Protein AF-A0A433K514-F1 (afdb_monomer)

Radius of gyration: 24.79 Å; Cα contacts (8 Å, |Δi|>4): 107; chains: 1; bounding box: 53×47×79 Å

Foldseek 3Di:
DVVVVVVVVVVVVVVVVVVVVVVVVVPVCPPVVVVVVVVLVLVLVCCVLPVPVLVVVLVQCPDPVRVPAFKEFADDPPDDDPDPDDYHYDHHDPSVVVSVVSCVVVVQWDADPPDPGMIGGDPVNNVCSVVDDHPPPPPDDDD

Structure (mmCIF, N/CA/C/O backbone):
data_AF-A0A433K514-F1
#
_entry.id   AF-A0A433K514-F1
#
loop_
_atom_site.group_PDB
_atom_site.id
_atom_site.type_symbol
_atom_site.label_atom_id
_atom_site.label_alt_id
_atom_site.label_comp_id
_atom_site.label_asym_id
_atom_site.label_entity_id
_atom_site.label_seq_id
_atom_site.pdbx_PDB_ins_code
_atom_site.Cartn_x
_atom_site.Cartn_y
_atom_site.Cartn_z
_atom_site.occupancy
_atom_site.B_iso_or_equiv
_atom_site.auth_seq_id
_atom_site.auth_comp_id
_atom_site.auth_asym_id
_atom_site.auth_atom_id
_atom_site.pdbx_PDB_model_num
ATOM 1 N N . MET A 1 1 ? -33.157 -0.058 60.860 1.00 56.75 1 MET A N 1
ATOM 2 C CA . MET A 1 1 ? -32.498 -1.058 59.987 1.00 56.75 1 MET A CA 1
ATOM 3 C C . MET A 1 1 ? -33.062 -1.058 58.560 1.00 56.75 1 MET A C 1
ATOM 5 O O . MET A 1 1 ? -32.274 -1.131 57.631 1.00 56.75 1 MET A O 1
ATOM 9 N N . MET A 1 2 ? -34.375 -0.868 58.355 1.00 58.62 2 MET A N 1
ATOM 10 C CA . MET A 1 2 ? -34.987 -0.820 57.008 1.00 58.62 2 MET A CA 1
ATOM 11 C C . MET A 1 2 ? -34.584 0.388 56.136 1.00 58.62 2 MET A C 1
ATOM 13 O O . MET A 1 2 ? -34.535 0.268 54.917 1.00 58.62 2 MET A O 1
ATOM 17 N N . SER A 1 3 ? -34.241 1.537 56.725 1.00 62.62 3 SER A N 1
ATOM 18 C CA . SER A 1 3 ? -33.940 2.772 55.975 1.00 62.62 3 SER A CA 1
ATOM 19 C C . SER A 1 3 ? -32.643 2.708 55.154 1.00 62.62 3 SER A C 1
ATOM 21 O O . SER A 1 3 ? -32.522 3.384 54.138 1.00 62.62 3 SER A O 1
ATOM 23 N N . PHE A 1 4 ? -31.682 1.876 55.570 1.00 63.81 4 PHE A N 1
ATOM 24 C CA . PHE A 1 4 ? -30.391 1.730 54.887 1.00 63.81 4 PHE A CA 1
ATOM 25 C C . PHE A 1 4 ? -30.514 0.884 53.610 1.00 63.81 4 PHE A C 1
ATOM 27 O O . PHE A 1 4 ? -29.898 1.188 52.594 1.00 63.81 4 PHE A O 1
ATOM 34 N N . LEU A 1 5 ? -31.377 -0.138 53.645 1.00 62.59 5 LEU A N 1
ATOM 35 C CA . LEU A 1 5 ? -31.681 -0.990 52.494 1.00 62.59 5 LEU A CA 1
ATOM 36 C C . LEU A 1 5 ? -32.390 -0.197 51.391 1.00 62.59 5 LEU A C 1
ATOM 38 O O . LEU A 1 5 ? -31.994 -0.283 50.234 1.00 62.59 5 LEU A O 1
ATOM 42 N N . PHE A 1 6 ? -33.373 0.637 51.745 1.00 67.44 6 PHE A N 1
ATOM 43 C CA . PHE A 1 6 ? -34.064 1.484 50.766 1.00 67.44 6 PHE A CA 1
ATOM 44 C C . PHE A 1 6 ? -33.128 2.498 50.091 1.00 67.44 6 PHE A C 1
ATOM 46 O O . PHE A 1 6 ? -33.207 2.677 48.878 1.00 67.44 6 PHE A O 1
ATOM 53 N N . GLY A 1 7 ? -32.201 3.106 50.841 1.00 66.06 7 GLY A N 1
ATOM 54 C CA . GLY A 1 7 ? -31.181 3.990 50.267 1.00 66.06 7 GLY A CA 1
ATOM 55 C C . GLY A 1 7 ? -30.239 3.270 49.294 1.00 66.06 7 GLY A C 1
ATOM 56 O O . GLY A 1 7 ? -29.923 3.809 48.234 1.00 66.06 7 GLY A O 1
ATOM 57 N N . LEU A 1 8 ? -29.853 2.029 49.610 1.00 72.94 8 LEU A N 1
ATOM 58 C CA . LEU A 1 8 ? -29.005 1.201 48.749 1.00 72.94 8 LEU A CA 1
ATOM 59 C C . LEU A 1 8 ? -29.705 0.842 47.426 1.00 72.94 8 LEU A C 1
ATOM 61 O O . LEU A 1 8 ? -29.110 0.983 46.361 1.00 72.94 8 LEU A O 1
ATOM 65 N N . PHE A 1 9 ? -30.980 0.438 47.473 1.00 72.44 9 PHE A N 1
ATOM 66 C CA . PHE A 1 9 ? -31.739 0.085 46.266 1.00 72.44 9 PHE A CA 1
ATOM 67 C C . PHE A 1 9 ? -31.973 1.285 45.343 1.00 72.44 9 PHE A C 1
ATOM 69 O O . PHE A 1 9 ? -31.825 1.159 44.127 1.00 72.44 9 PHE A O 1
ATOM 76 N N . ILE A 1 10 ? -32.284 2.457 45.906 1.00 73.94 10 ILE A N 1
ATOM 77 C CA . ILE A 1 10 ? -32.485 3.685 45.125 1.00 73.94 10 ILE A CA 1
ATOM 78 C C . ILE A 1 10 ? -31.162 4.144 44.492 1.00 73.94 10 ILE A C 1
ATOM 80 O O . ILE A 1 10 ? -31.139 4.497 43.312 1.00 73.94 10 ILE A O 1
ATOM 84 N N . GLY A 1 11 ? -30.052 4.076 45.236 1.00 68.75 11 GLY A N 1
ATOM 85 C CA . GLY A 1 11 ? -28.719 4.406 44.725 1.00 68.75 11 GLY A CA 1
ATOM 86 C C . GLY A 1 11 ? -28.259 3.479 43.594 1.00 68.75 11 GLY A C 1
ATOM 87 O O . GLY A 1 11 ? -27.798 3.956 42.557 1.00 68.75 11 GLY A O 1
ATOM 88 N N . CYS A 1 12 ? -28.443 2.162 43.744 1.00 68.56 12 CYS A N 1
ATOM 89 C CA . CYS A 1 12 ? -28.119 1.190 42.695 1.00 68.56 12 CYS A CA 1
ATOM 90 C C . CYS A 1 12 ? -29.007 1.349 41.454 1.00 68.56 12 CYS A C 1
ATOM 92 O O . CYS A 1 12 ? -28.505 1.253 40.334 1.00 68.56 12 CYS A O 1
ATOM 94 N N . GLY A 1 13 ? -30.302 1.634 41.633 1.00 72.81 13 GLY A N 1
ATOM 95 C CA . GLY A 1 13 ? -31.223 1.883 40.522 1.00 72.81 13 GLY A CA 1
ATOM 96 C C . GLY A 1 13 ? -30.830 3.112 39.698 1.00 72.81 13 GLY A C 1
ATOM 97 O O . GLY A 1 13 ? -30.719 3.025 38.477 1.00 72.81 13 GLY A O 1
ATOM 98 N N . LEU A 1 14 ? -30.541 4.239 40.359 1.00 77.06 14 LEU A N 1
ATOM 99 C CA . LEU A 1 14 ? -30.087 5.469 39.696 1.00 77.06 14 LEU A CA 1
ATOM 100 C C . LEU A 1 14 ? -28.742 5.289 38.980 1.00 77.06 14 LEU A C 1
ATOM 102 O O . LEU A 1 14 ? -28.582 5.766 37.857 1.00 77.06 14 LEU A O 1
ATOM 106 N N . GLY A 1 15 ? -27.800 4.564 39.590 1.00 75.31 15 GLY A N 1
ATOM 107 C CA . GLY A 1 15 ? -26.514 4.246 38.968 1.00 75.31 15 GLY A CA 1
ATOM 108 C C . GLY A 1 15 ? -26.661 3.389 37.709 1.00 75.31 15 GLY A C 1
ATOM 109 O O . GLY A 1 15 ? -26.036 3.684 36.692 1.00 75.31 15 GLY A O 1
ATOM 110 N N . ALA A 1 16 ? -27.529 2.373 37.741 1.00 73.81 16 ALA A N 1
ATOM 111 C CA . ALA A 1 16 ? -27.776 1.502 36.594 1.00 73.81 16 ALA A CA 1
ATOM 112 C C . ALA A 1 16 ? -28.455 2.247 35.432 1.00 73.81 16 ALA A C 1
ATOM 114 O O . ALA A 1 16 ? -28.032 2.108 34.286 1.00 73.81 16 ALA A O 1
ATOM 115 N N . VAL A 1 17 ? -29.459 3.085 35.721 1.00 78.62 17 VAL A N 1
ATOM 116 C CA . VAL A 1 17 ? -30.144 3.897 34.699 1.00 78.62 17 VAL A CA 1
ATOM 117 C C . VAL A 1 17 ? -29.189 4.930 34.093 1.00 78.62 17 VAL A C 1
ATOM 119 O O . VAL A 1 17 ? -29.133 5.068 32.871 1.00 78.62 17 VAL A O 1
ATOM 122 N N . GLY A 1 18 ? -28.388 5.609 34.922 1.00 75.31 18 GLY A N 1
ATOM 123 C CA . GLY A 1 18 ? -27.385 6.569 34.458 1.00 75.31 18 GLY A CA 1
ATOM 124 C C . GLY A 1 18 ? -26.298 5.925 33.594 1.00 75.31 18 GLY A C 1
ATOM 125 O O . GLY A 1 18 ? -25.946 6.465 32.547 1.00 75.31 18 GLY A O 1
ATOM 126 N N . TYR A 1 19 ? -25.814 4.740 33.978 1.00 76.19 19 TYR A N 1
ATOM 127 C CA . TYR A 1 19 ? -24.833 3.981 33.198 1.00 76.19 19 TYR A CA 1
ATOM 128 C C . TYR A 1 19 ? -25.385 3.558 31.832 1.00 76.19 19 TYR A C 1
ATOM 130 O O . TYR A 1 19 ? -24.694 3.681 30.820 1.00 76.19 19 TYR A O 1
ATOM 138 N N . HIS A 1 20 ? -26.644 3.118 31.787 1.00 74.88 20 HIS A N 1
ATOM 139 C CA . HIS A 1 20 ? -27.290 2.683 30.551 1.00 74.88 20 HIS A CA 1
ATOM 140 C C . HIS A 1 20 ? -27.517 3.846 29.570 1.00 74.88 20 HIS A C 1
ATOM 142 O O . HIS A 1 20 ? -27.304 3.694 28.367 1.00 74.88 20 HIS A O 1
ATOM 148 N N . TYR A 1 21 ? -27.889 5.024 30.083 1.00 77.69 21 TYR A N 1
ATOM 149 C CA . TYR A 1 21 ? -28.000 6.247 29.280 1.00 77.69 21 TYR A CA 1
ATOM 150 C C . TYR A 1 21 ? -26.635 6.753 28.797 1.00 77.69 21 TYR A C 1
ATOM 152 O O . TYR A 1 21 ? -26.494 7.133 27.635 1.00 77.69 21 TYR A O 1
ATOM 160 N N . TYR A 1 22 ? -25.613 6.725 29.659 1.00 74.62 22 TYR A N 1
ATOM 161 C CA . TYR A 1 22 ? -24.256 7.137 29.294 1.00 74.62 22 TYR A CA 1
ATOM 162 C C . TYR A 1 22 ? -23.647 6.230 28.215 1.00 74.62 22 TYR A C 1
ATOM 164 O O . TYR A 1 22 ? -23.038 6.731 27.269 1.00 74.62 22 TYR A O 1
ATOM 172 N N . GLN A 1 23 ? -23.847 4.908 28.312 1.00 68.25 23 GLN A N 1
ATOM 173 C CA . GLN A 1 23 ? -23.427 3.981 27.261 1.00 68.25 23 GLN A CA 1
ATOM 174 C C . GLN A 1 23 ? -24.131 4.275 25.934 1.00 68.25 23 GLN A C 1
ATOM 176 O O . GLN A 1 23 ? -23.441 4.432 24.937 1.00 68.25 23 GLN A O 1
ATOM 181 N N . GLN A 1 24 ? -25.459 4.445 25.905 1.00 65.69 24 GLN A N 1
ATOM 182 C CA . GLN A 1 24 ? -26.165 4.768 24.654 1.00 65.69 24 GLN A CA 1
ATOM 183 C C . GLN A 1 24 ? -25.650 6.049 23.985 1.00 65.69 24 GLN A C 1
ATOM 185 O O . GLN A 1 24 ? -25.566 6.103 22.761 1.00 65.69 24 GLN A O 1
ATOM 190 N N . TYR A 1 25 ? -25.259 7.063 24.762 1.00 61.38 25 TYR A N 1
ATOM 191 C CA . TYR A 1 25 ? -24.724 8.304 24.202 1.00 61.38 25 TYR A CA 1
ATOM 192 C C . TYR A 1 25 ? -23.324 8.129 23.595 1.00 61.38 25 TYR A C 1
ATOM 194 O O . TYR A 1 25 ? -23.048 8.679 22.534 1.00 61.38 25 TYR A O 1
ATOM 202 N N . LYS A 1 26 ? -22.454 7.330 24.229 1.00 57.91 26 LYS A N 1
ATOM 203 C CA . LYS A 1 26 ? -21.125 6.989 23.689 1.00 57.91 26 LYS A CA 1
ATOM 204 C C . LYS A 1 26 ? -21.199 6.032 22.497 1.00 57.91 26 LYS A C 1
ATOM 206 O O . LYS A 1 26 ? -20.403 6.138 21.577 1.00 57.91 26 LYS A O 1
ATOM 211 N N . THR A 1 27 ? -22.150 5.104 22.504 1.00 54.66 27 THR A N 1
ATOM 212 C CA . THR A 1 27 ? -22.342 4.107 21.440 1.00 54.66 27 THR A CA 1
ATOM 213 C C . THR A 1 27 ? -23.087 4.673 20.223 1.00 54.66 27 THR A C 1
ATOM 215 O O . THR A 1 27 ? -23.065 4.063 19.159 1.00 54.66 27 THR A O 1
ATOM 218 N N . ASN A 1 28 ? -23.703 5.856 20.342 1.00 52.84 28 ASN A N 1
ATOM 219 C CA . ASN A 1 28 ? -24.278 6.590 19.209 1.00 52.84 28 ASN A CA 1
ATOM 220 C C . ASN A 1 28 ? -23.227 7.243 18.295 1.00 52.84 28 ASN A C 1
ATOM 222 O O . ASN A 1 28 ? -23.582 7.706 17.209 1.00 52.84 28 ASN A O 1
ATOM 226 N N . GLU A 1 29 ? -21.941 7.245 18.667 1.00 54.12 29 GLU A N 1
ATOM 227 C CA . GLU A 1 29 ? -20.885 7.340 17.660 1.00 54.12 29 GLU A CA 1
ATOM 228 C C . GLU A 1 29 ? -20.908 6.053 16.842 1.00 54.12 29 GLU A C 1
ATOM 230 O O . GLU A 1 29 ? -20.350 5.024 17.225 1.00 54.12 29 GLU A O 1
ATOM 235 N N . SER A 1 30 ? -21.629 6.115 15.723 1.00 54.72 30 SER A N 1
ATOM 236 C CA . SER A 1 30 ? -21.714 5.034 14.755 1.00 54.72 30 SER A CA 1
ATOM 237 C C . SER A 1 30 ? -20.314 4.448 14.512 1.00 54.72 30 SER A C 1
ATOM 239 O O . SER A 1 30 ? -19.405 5.203 14.146 1.00 54.72 30 SER A O 1
ATOM 241 N N . PRO A 1 31 ? -20.113 3.126 14.667 1.00 56.25 31 PRO A N 1
ATOM 242 C CA . PRO A 1 31 ? -18.822 2.491 14.397 1.00 56.25 31 PRO A CA 1
ATOM 243 C C . PRO A 1 31 ? -18.334 2.778 12.970 1.00 56.25 31 PRO A C 1
ATOM 245 O O . PRO A 1 31 ? -17.132 2.869 12.733 1.00 56.25 31 PRO A O 1
ATOM 248 N N . PHE A 1 32 ? -19.267 3.028 12.047 1.00 54.72 32 PHE A N 1
ATOM 249 C CA . PHE A 1 32 ? -18.990 3.449 10.679 1.00 54.72 32 PHE A CA 1
ATOM 250 C C . PHE A 1 32 ? -18.297 4.819 10.609 1.00 54.72 32 PHE A C 1
ATOM 252 O O . PHE A 1 32 ? -17.357 4.993 9.840 1.00 54.72 32 PHE A O 1
ATOM 259 N N . ASN A 1 33 ? -18.711 5.775 11.448 1.00 60.12 33 ASN A N 1
ATOM 260 C CA . ASN A 1 33 ? -18.150 7.128 11.467 1.00 60.12 33 ASN A CA 1
ATOM 261 C C . ASN A 1 33 ? -16.737 7.148 12.075 1.00 60.12 33 ASN A C 1
ATOM 263 O O . ASN A 1 33 ? -15.848 7.862 11.610 1.00 60.12 33 ASN A O 1
ATOM 267 N N . ASN A 1 34 ? -16.503 6.310 13.087 1.00 61.84 34 ASN A N 1
ATOM 268 C CA . ASN A 1 34 ? -15.179 6.147 13.685 1.00 61.84 34 ASN A CA 1
ATOM 269 C C . ASN A 1 34 ? -14.205 5.439 12.730 1.00 61.84 34 ASN A C 1
ATOM 271 O O . ASN A 1 34 ? -13.042 5.830 12.637 1.00 61.84 34 ASN A O 1
ATOM 275 N N . GLN A 1 35 ? -14.680 4.452 11.964 1.00 65.38 35 GLN A N 1
ATOM 276 C CA . GLN A 1 35 ? -13.867 3.761 10.963 1.00 65.38 35 GLN A CA 1
ATOM 277 C C . GLN A 1 35 ? -13.510 4.662 9.772 1.00 65.38 35 GLN A C 1
ATOM 279 O O . GLN A 1 35 ? -12.345 4.699 9.379 1.00 65.38 35 GLN A O 1
ATOM 284 N N . SER A 1 36 ? -14.464 5.430 9.236 1.00 68.94 36 SER A N 1
ATOM 285 C CA . SER A 1 36 ? -14.198 6.372 8.139 1.00 68.94 36 SER A CA 1
ATOM 286 C C . SER A 1 36 ? -13.247 7.493 8.558 1.00 68.94 36 SER A C 1
ATOM 288 O O . SER A 1 36 ? -12.356 7.870 7.802 1.00 68.94 36 SER A O 1
ATOM 290 N N . THR A 1 37 ? -13.393 8.003 9.785 1.00 74.06 37 THR A N 1
ATOM 291 C CA . THR A 1 37 ? -12.495 9.032 10.328 1.00 74.06 37 THR A CA 1
ATOM 292 C C . THR A 1 37 ? -11.080 8.489 10.504 1.00 74.06 37 THR A C 1
ATOM 294 O O . THR A 1 37 ? -10.120 9.160 10.132 1.00 74.06 37 THR A O 1
ATOM 297 N N . LYS A 1 38 ? -10.938 7.255 11.006 1.00 80.88 38 LYS A N 1
ATOM 298 C CA . LYS A 1 38 ? -9.635 6.593 11.118 1.00 80.88 38 LYS A CA 1
ATOM 299 C C . LYS A 1 38 ? -8.975 6.413 9.746 1.00 80.88 38 LYS A C 1
ATOM 301 O O . LYS A 1 38 ? -7.859 6.885 9.574 1.00 80.88 38 LYS A O 1
ATOM 306 N N . LYS A 1 39 ? -9.671 5.824 8.764 1.00 79.56 39 LYS A N 1
ATOM 307 C CA . LYS A 1 39 ? -9.122 5.621 7.410 1.00 79.56 39 LYS A CA 1
ATOM 308 C C . LYS A 1 39 ? -8.689 6.940 6.755 1.00 79.56 39 LYS A C 1
ATOM 310 O O . LYS A 1 39 ? -7.602 7.020 6.191 1.00 79.56 39 LYS A O 1
ATOM 315 N N . ASN A 1 40 ? -9.482 8.005 6.902 1.00 83.19 40 ASN A N 1
ATOM 316 C CA . ASN A 1 40 ? -9.107 9.336 6.413 1.00 83.19 40 ASN A CA 1
ATOM 317 C C . ASN A 1 40 ? -7.835 9.879 7.078 1.00 83.19 40 ASN A C 1
ATOM 319 O O . ASN A 1 40 ? -6.993 10.456 6.390 1.00 83.19 40 ASN A O 1
ATOM 323 N N . ASN A 1 41 ? -7.679 9.690 8.390 1.00 87.69 41 ASN A N 1
ATOM 324 C CA . ASN A 1 41 ? -6.469 10.095 9.107 1.00 87.69 41 ASN A CA 1
ATOM 325 C C . ASN A 1 41 ? -5.253 9.272 8.666 1.00 87.69 41 ASN A C 1
ATOM 327 O O . ASN A 1 41 ? -4.187 9.841 8.442 1.00 87.69 41 ASN A O 1
ATOM 331 N N . ASP A 1 42 ? -5.423 7.962 8.486 1.00 92.75 42 ASP A N 1
ATOM 332 C CA . ASP A 1 42 ? -4.374 7.062 8.004 1.00 92.75 42 ASP A CA 1
ATOM 333 C C . ASP A 1 42 ? -3.929 7.471 6.585 1.00 92.75 42 ASP A C 1
ATOM 335 O O . ASP A 1 42 ? -2.737 7.576 6.305 1.00 92.75 42 ASP A O 1
ATOM 339 N N . MET A 1 43 ? -4.876 7.799 5.698 1.00 92.12 43 MET A N 1
ATOM 340 C CA . MET A 1 43 ? -4.578 8.288 4.348 1.00 92.12 43 MET A CA 1
ATOM 341 C C . MET A 1 43 ? -3.860 9.645 4.379 1.00 92.12 43 MET A C 1
ATOM 343 O O . MET A 1 43 ? -2.861 9.834 3.686 1.00 92.12 43 MET A O 1
ATOM 347 N N . ALA A 1 44 ? -4.314 10.582 5.217 1.00 92.00 44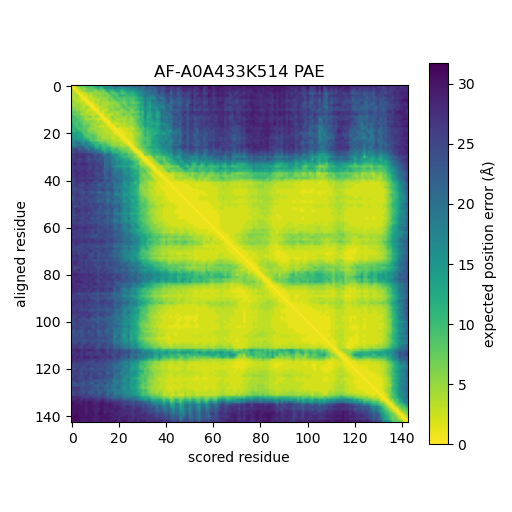 ALA A N 1
ATOM 348 C CA . ALA A 1 44 ? -3.648 11.870 5.394 1.00 92.00 44 ALA A CA 1
ATOM 349 C C . ALA A 1 44 ? -2.203 11.704 5.883 1.00 92.00 44 ALA A C 1
ATOM 351 O O . ALA A 1 44 ? -1.299 12.322 5.323 1.00 92.00 44 ALA A O 1
ATOM 352 N N . PHE A 1 45 ? -1.978 10.810 6.850 1.00 94.06 45 PHE A N 1
A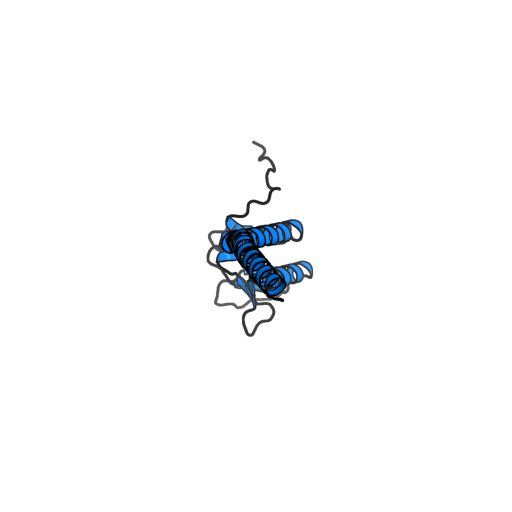TOM 353 C CA . PHE A 1 45 ? -0.646 10.471 7.339 1.00 94.06 45 PHE A CA 1
ATOM 354 C C . PHE A 1 45 ? 0.259 9.957 6.211 1.00 94.06 45 PHE A C 1
ATOM 356 O O . PHE A 1 45 ? 1.389 10.427 6.074 1.00 94.06 45 PHE A O 1
ATOM 363 N N . LEU A 1 46 ? -0.234 9.036 5.374 1.00 95.12 46 LEU A N 1
ATOM 364 C CA . LEU A 1 46 ? 0.538 8.485 4.255 1.00 95.12 46 LEU A CA 1
ATOM 365 C C . LEU A 1 46 ? 0.938 9.561 3.239 1.00 95.12 46 LEU A C 1
ATOM 367 O O . LEU A 1 46 ? 2.080 9.578 2.786 1.00 95.12 46 LEU A O 1
ATOM 371 N N . PHE A 1 47 ? 0.029 10.476 2.896 1.00 94.38 47 PHE A N 1
ATOM 372 C CA . PHE A 1 47 ? 0.325 11.572 1.966 1.00 94.38 47 PHE A CA 1
ATOM 373 C C . PHE A 1 47 ? 1.235 12.649 2.563 1.00 94.38 47 PHE A C 1
ATOM 375 O O . PHE A 1 47 ? 1.945 13.312 1.811 1.00 94.38 47 PHE A O 1
ATOM 382 N N . GLU A 1 48 ? 1.231 12.832 3.881 1.00 93.75 48 GLU A N 1
ATOM 383 C CA . GLU A 1 48 ? 2.148 13.745 4.567 1.00 93.75 48 GLU A CA 1
ATOM 384 C C . GLU A 1 48 ? 3.575 13.180 4.624 1.00 93.75 48 GLU A C 1
ATOM 386 O O . GLU A 1 48 ? 4.534 13.903 4.357 1.00 93.75 48 GLU A O 1
ATOM 391 N N . HIS A 1 49 ? 3.721 11.886 4.926 1.00 94.94 49 HIS A N 1
ATOM 392 C CA . HIS A 1 49 ? 5.024 11.262 5.185 1.00 94.94 49 HIS A CA 1
ATOM 393 C C . HIS A 1 49 ? 5.662 10.625 3.945 1.00 94.94 49 HIS A C 1
ATOM 395 O O . HIS A 1 49 ? 6.885 10.552 3.869 1.00 94.94 49 HIS A O 1
ATOM 401 N N . TYR A 1 50 ? 4.857 10.194 2.968 1.00 95.56 50 TYR A N 1
ATOM 402 C CA . TYR A 1 50 ? 5.311 9.540 1.733 1.00 95.56 50 TYR A CA 1
ATOM 403 C C . TYR A 1 50 ? 4.684 10.174 0.473 1.00 95.56 50 TYR A C 1
ATOM 405 O O . TYR A 1 50 ? 4.146 9.461 -0.383 1.00 95.56 50 TYR A O 1
ATOM 413 N N . PRO A 1 51 ? 4.723 11.513 0.315 1.00 92.94 51 PRO A N 1
ATOM 414 C CA . PRO A 1 51 ? 3.969 12.219 -0.722 1.00 92.94 51 PRO A CA 1
ATOM 415 C C . PRO A 1 51 ? 4.330 11.763 -2.136 1.00 92.94 51 PRO A C 1
ATOM 417 O O . PRO A 1 51 ? 3.451 11.607 -2.982 1.00 92.94 51 PRO A O 1
ATOM 420 N N . TYR A 1 52 ? 5.617 11.545 -2.414 1.00 93.31 52 TYR A N 1
ATOM 421 C CA . TYR A 1 52 ? 6.073 11.141 -3.743 1.00 93.31 52 TYR A CA 1
ATOM 422 C C . TYR A 1 52 ? 5.537 9.756 -4.123 1.00 93.31 52 TYR A C 1
ATOM 424 O O . TYR A 1 52 ? 4.905 9.599 -5.168 1.00 93.31 52 TYR A O 1
ATOM 432 N N . LEU A 1 53 ? 5.731 8.765 -3.250 1.00 94.62 53 LEU A N 1
ATOM 433 C CA . LEU A 1 53 ? 5.310 7.389 -3.499 1.00 94.62 53 LEU A CA 1
ATOM 434 C C . LEU A 1 53 ? 3.783 7.253 -3.550 1.00 94.62 53 LEU A C 1
ATOM 436 O O . LEU A 1 53 ? 3.267 6.576 -4.436 1.00 94.62 53 LEU A O 1
ATOM 440 N N . MET A 1 54 ? 3.046 7.939 -2.672 1.00 95.00 54 MET A N 1
ATOM 441 C CA . MET A 1 54 ? 1.578 7.924 -2.699 1.00 95.00 54 MET A CA 1
ATOM 442 C C . MET A 1 54 ? 1.017 8.548 -3.981 1.00 95.00 54 MET A C 1
ATOM 444 O O . MET A 1 54 ? 0.091 7.999 -4.582 1.00 95.00 54 MET A O 1
ATOM 448 N N . ASN A 1 55 ? 1.604 9.654 -4.453 1.00 93.44 55 ASN A N 1
ATOM 449 C CA . ASN A 1 55 ? 1.225 10.247 -5.737 1.00 93.44 55 ASN A CA 1
ATOM 450 C C . ASN A 1 55 ? 1.587 9.341 -6.920 1.00 93.44 55 ASN A C 1
ATOM 452 O O . ASN A 1 55 ? 0.805 9.244 -7.863 1.00 93.44 55 ASN A O 1
ATOM 456 N N . LEU A 1 56 ? 2.722 8.640 -6.862 1.00 93.31 56 LEU A N 1
ATOM 457 C CA . LEU A 1 56 ? 3.105 7.661 -7.879 1.00 93.31 56 LEU A CA 1
ATOM 458 C C . LEU A 1 56 ? 2.108 6.492 -7.939 1.00 93.31 56 LEU A C 1
ATOM 460 O O . LEU A 1 56 ? 1.647 6.141 -9.022 1.00 93.31 56 LEU A O 1
ATOM 464 N N . ILE A 1 57 ? 1.729 5.920 -6.790 1.00 93.88 57 ILE A N 1
ATOM 465 C CA . ILE A 1 57 ? 0.705 4.864 -6.707 1.00 93.88 57 ILE A CA 1
ATOM 466 C C . ILE A 1 57 ? -0.618 5.365 -7.294 1.00 93.88 57 ILE A C 1
ATOM 468 O O . ILE A 1 57 ? -1.200 4.708 -8.157 1.00 93.88 57 ILE A O 1
ATOM 472 N N . LYS A 1 58 ? -1.057 6.560 -6.891 1.00 92.75 58 LYS A N 1
ATOM 473 C CA . LYS A 1 58 ? -2.287 7.175 -7.398 1.00 92.75 58 LYS A CA 1
ATOM 474 C C . LYS A 1 58 ? -2.249 7.421 -8.908 1.00 92.75 58 LYS A C 1
ATOM 476 O O . LYS A 1 58 ? -3.240 7.160 -9.589 1.00 92.75 58 LYS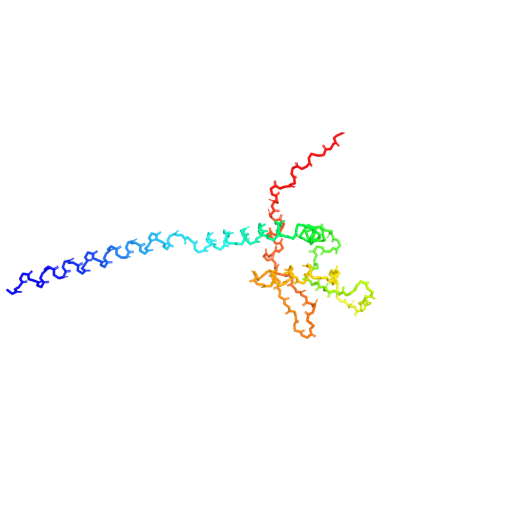 A O 1
ATOM 481 N N . SER A 1 59 ? -1.121 7.894 -9.436 1.00 91.94 59 SER A N 1
ATOM 482 C CA . SER A 1 59 ? -0.923 8.104 -10.873 1.00 91.94 59 SER A CA 1
ATOM 483 C C . SER A 1 59 ? -0.996 6.788 -11.640 1.00 91.94 59 SER A C 1
ATOM 485 O O . SER A 1 59 ? -1.708 6.713 -12.636 1.00 91.94 59 SER A O 1
ATOM 487 N N . ASN A 1 60 ? -0.322 5.741 -11.155 1.00 91.81 60 ASN A N 1
ATOM 488 C CA . ASN A 1 60 ? -0.359 4.422 -11.783 1.00 91.81 60 ASN A CA 1
ATOM 489 C C . ASN A 1 60 ? -1.791 3.879 -11.825 1.00 91.81 60 ASN A C 1
ATOM 491 O O . ASN A 1 60 ? -2.243 3.432 -12.866 1.00 91.81 60 ASN A O 1
ATOM 495 N N . LEU A 1 61 ? -2.543 3.974 -10.729 1.00 90.12 61 LEU A N 1
ATOM 496 C CA . LEU A 1 61 ? -3.928 3.490 -10.680 1.00 90.12 61 LEU A CA 1
ATOM 497 C C . LEU A 1 61 ? -4.908 4.322 -11.523 1.00 90.12 61 LEU A C 1
ATOM 499 O O . LEU A 1 61 ? -5.966 3.821 -11.904 1.00 90.12 61 LEU A O 1
ATOM 503 N N . SER A 1 62 ? -4.556 5.574 -11.823 1.00 88.25 62 SER A N 1
ATOM 504 C CA . SER A 1 62 ? -5.332 6.448 -12.710 1.00 88.25 62 SER A CA 1
ATOM 505 C C . SER A 1 62 ? -5.065 6.173 -14.195 1.00 88.25 62 SER A C 1
ATOM 507 O O . SER A 1 62 ? -5.862 6.583 -15.039 1.00 88.25 62 SER A O 1
ATOM 509 N N . ASP A 1 63 ? -3.967 5.485 -14.523 1.00 90.00 63 ASP A N 1
ATOM 510 C CA . ASP A 1 63 ? -3.638 5.099 -15.892 1.00 90.00 63 ASP A CA 1
ATOM 511 C C . ASP A 1 63 ? -4.630 4.030 -16.396 1.00 90.00 63 ASP A C 1
ATOM 513 O O . ASP A 1 63 ? -4.772 2.972 -15.768 1.00 90.00 63 ASP A O 1
ATOM 517 N N . PRO A 1 64 ? -5.326 4.249 -17.529 1.00 89.06 64 PRO A N 1
ATOM 518 C CA . PRO A 1 64 ? -6.236 3.264 -18.106 1.00 89.06 64 PRO A CA 1
ATOM 519 C C . PRO A 1 64 ? -5.618 1.883 -18.352 1.00 89.06 64 PRO A C 1
ATOM 521 O O . PRO A 1 64 ? -6.358 0.895 -18.326 1.00 89.06 64 PRO A O 1
ATOM 524 N N . GLU A 1 65 ? -4.306 1.809 -18.592 1.00 87.56 65 GLU A N 1
ATOM 525 C CA . GLU A 1 65 ? -3.570 0.559 -18.801 1.00 87.56 65 GLU A CA 1
ATOM 526 C C . GLU A 1 65 ? -3.403 -0.233 -17.496 1.00 87.56 65 GLU A C 1
ATOM 528 O O . GLU A 1 65 ? -3.477 -1.464 -17.490 1.00 87.56 65 GLU A O 1
ATOM 533 N N . TYR A 1 66 ? -3.268 0.464 -16.367 1.00 88.06 66 TYR A N 1
ATOM 534 C CA . TYR A 1 66 ? -2.983 -0.141 -15.066 1.00 88.06 66 TYR A CA 1
ATOM 535 C C . TYR A 1 66 ? -4.165 -0.126 -14.091 1.00 88.06 66 TYR A C 1
ATOM 537 O O . TYR A 1 66 ? -4.089 -0.754 -13.036 1.00 88.06 66 TYR A O 1
ATOM 545 N N . LYS A 1 67 ? -5.291 0.505 -14.443 1.00 85.38 67 LYS A N 1
ATOM 546 C CA . LYS A 1 67 ? -6.475 0.662 -13.574 1.00 85.38 67 LYS A CA 1
ATOM 547 C C . LYS A 1 67 ? -7.029 -0.636 -12.974 1.00 85.38 67 LYS A C 1
ATOM 549 O O . LYS A 1 67 ? -7.716 -0.598 -11.956 1.00 85.38 67 LYS A O 1
ATOM 554 N N . ASN A 1 68 ? -6.780 -1.780 -13.617 1.00 89.06 68 ASN A N 1
ATOM 555 C CA . ASN A 1 68 ? -7.256 -3.102 -13.190 1.00 89.06 68 ASN A CA 1
ATOM 556 C C . ASN A 1 68 ? -6.178 -3.919 -12.459 1.00 89.06 68 ASN A C 1
ATOM 558 O O . ASN A 1 68 ? -6.450 -5.031 -12.012 1.00 89.06 68 ASN A O 1
ATOM 562 N N . ILE A 1 69 ? -4.953 -3.404 -12.357 1.00 92.06 69 ILE A N 1
ATOM 563 C CA . ILE A 1 69 ? -3.866 -4.083 -11.661 1.00 92.06 69 ILE A CA 1
ATOM 564 C C . ILE A 1 69 ? -4.064 -3.899 -10.156 1.00 92.06 69 ILE A C 1
ATOM 566 O O . ILE A 1 69 ? -4.344 -2.799 -9.678 1.00 92.06 69 ILE A O 1
ATOM 570 N N . ARG A 1 70 ? -3.953 -5.003 -9.414 1.00 93.94 70 ARG A N 1
ATOM 571 C CA . ARG A 1 70 ? -4.081 -5.042 -7.946 1.00 93.94 70 ARG A CA 1
ATOM 572 C C . ARG A 1 70 ? -2.831 -5.520 -7.244 1.00 93.94 70 ARG A C 1
ATOM 574 O O . ARG A 1 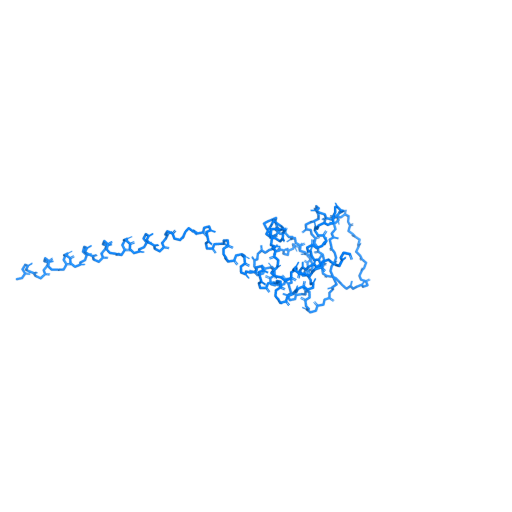70 ? -2.710 -5.354 -6.040 1.00 93.94 70 ARG A O 1
ATOM 581 N N . GLU A 1 71 ? -1.904 -6.090 -7.993 1.00 94.19 71 GLU A N 1
ATOM 582 C CA . GLU A 1 71 ? -0.683 -6.662 -7.458 1.00 94.19 71 GLU A CA 1
ATOM 583 C C . GLU A 1 71 ? 0.512 -5.803 -7.842 1.00 94.19 71 GLU A C 1
ATOM 585 O O . GLU A 1 71 ? 0.592 -5.275 -8.958 1.00 94.19 71 GLU A O 1
ATOM 590 N N . PHE A 1 72 ? 1.459 -5.681 -6.922 1.00 94.12 72 PHE A N 1
ATOM 591 C CA . PHE A 1 72 ? 2.697 -4.976 -7.177 1.00 94.12 72 PHE A CA 1
ATOM 592 C C . PHE A 1 72 ? 3.887 -5.628 -6.493 1.00 94.12 72 PHE A C 1
ATOM 594 O O . PHE A 1 72 ? 3.768 -6.278 -5.456 1.00 94.12 72 PHE A O 1
ATOM 601 N N . PHE A 1 73 ? 5.047 -5.403 -7.094 1.00 93.62 73 PHE A N 1
ATOM 602 C CA . PHE A 1 73 ? 6.330 -5.849 -6.591 1.00 93.62 73 PHE A CA 1
ATOM 603 C C . PHE A 1 73 ? 7.178 -4.676 -6.117 1.00 93.62 73 PHE A C 1
ATOM 605 O O . PHE A 1 73 ? 7.205 -3.624 -6.761 1.00 93.62 73 PHE A O 1
ATOM 612 N N . ILE A 1 74 ? 7.928 -4.896 -5.039 1.00 94.00 74 ILE A N 1
ATOM 613 C CA . ILE A 1 74 ? 9.028 -4.023 -4.619 1.00 94.00 74 ILE A CA 1
ATOM 614 C C . ILE A 1 74 ? 10.336 -4.745 -4.929 1.00 94.00 74 ILE A C 1
ATOM 616 O O . ILE A 1 74 ? 10.705 -5.686 -4.239 1.00 94.00 74 ILE A O 1
ATOM 620 N N . VAL A 1 75 ? 11.040 -4.345 -5.982 1.00 92.31 75 VAL A N 1
ATOM 621 C CA . VAL A 1 75 ? 12.206 -5.094 -6.485 1.00 92.31 75 VAL A CA 1
ATOM 622 C C . VAL A 1 75 ? 13.348 -4.171 -6.870 1.00 92.31 75 VAL A C 1
ATOM 624 O O . VAL A 1 75 ? 13.150 -2.988 -7.136 1.00 92.31 75 VAL A O 1
ATOM 627 N N . ASP A 1 76 ? 14.563 -4.717 -6.917 1.00 90.69 76 ASP A N 1
ATOM 628 C CA . ASP A 1 76 ? 15.731 -3.986 -7.406 1.00 90.69 76 ASP A CA 1
ATOM 629 C C . ASP A 1 76 ? 15.479 -3.425 -8.819 1.00 90.69 76 ASP A C 1
ATOM 631 O O . ASP A 1 76 ? 14.792 -4.048 -9.637 1.00 90.69 76 ASP A O 1
ATOM 635 N N . LYS A 1 77 ? 16.048 -2.257 -9.133 1.00 87.00 77 LYS A N 1
ATOM 636 C CA . LYS A 1 77 ? 15.901 -1.589 -10.439 1.00 87.00 77 LYS A CA 1
ATOM 637 C C . LYS A 1 77 ? 16.403 -2.438 -11.609 1.00 87.00 77 LYS A C 1
ATOM 639 O O . LYS A 1 77 ? 15.908 -2.302 -12.729 1.00 87.00 77 LYS A O 1
ATOM 644 N N . LEU A 1 78 ? 17.340 -3.345 -11.360 1.00 87.31 78 LEU A N 1
ATOM 645 C CA . LEU A 1 78 ? 17.920 -4.243 -12.356 1.00 87.31 78 LEU A CA 1
ATOM 646 C C . LEU A 1 78 ? 17.250 -5.623 -12.388 1.00 87.31 78 LEU A C 1
ATOM 648 O O . LEU A 1 78 ? 17.599 -6.448 -13.233 1.00 87.31 78 LEU A O 1
ATOM 652 N N . ALA A 1 79 ? 16.287 -5.890 -11.500 1.00 85.38 79 ALA A N 1
ATOM 653 C CA . ALA A 1 79 ? 15.580 -7.162 -11.482 1.00 85.38 79 ALA A CA 1
ATOM 654 C C . ALA A 1 79 ? 14.749 -7.355 -12.761 1.00 85.38 79 ALA A C 1
ATOM 656 O O . ALA A 1 79 ? 13.980 -6.480 -13.170 1.00 85.38 79 ALA A O 1
ATOM 657 N N . ILE A 1 80 ? 14.884 -8.533 -13.374 1.00 80.44 80 ILE A N 1
ATOM 658 C CA . ILE A 1 80 ? 14.068 -8.952 -14.514 1.00 80.44 80 ILE A CA 1
ATOM 659 C C . ILE A 1 80 ? 12.893 -9.762 -13.977 1.00 80.44 80 ILE A C 1
ATOM 661 O O . ILE A 1 80 ? 13.078 -10.810 -13.359 1.00 80.44 80 ILE A O 1
ATOM 665 N N . MET A 1 81 ? 11.681 -9.277 -14.232 1.00 74.44 81 MET A N 1
ATOM 666 C CA . MET A 1 81 ? 10.449 -9.934 -13.819 1.00 74.44 81 MET A CA 1
ATOM 667 C C . MET A 1 81 ? 9.815 -10.681 -14.987 1.00 74.44 81 MET A C 1
ATOM 669 O O . MET A 1 81 ? 9.300 -10.067 -15.916 1.00 74.44 81 MET A O 1
ATOM 673 N N . ASN A 1 82 ? 9.800 -12.011 -14.907 1.00 74.19 82 ASN A N 1
ATOM 674 C CA . ASN A 1 82 ? 9.041 -12.856 -15.826 1.00 74.19 82 ASN A CA 1
ATOM 675 C C . ASN A 1 82 ? 7.708 -13.218 -15.170 1.00 74.19 82 ASN A C 1
ATOM 677 O O . ASN A 1 82 ? 7.577 -14.256 -14.527 1.00 74.19 82 ASN A O 1
ATOM 681 N N . SER A 1 83 ? 6.733 -12.321 -15.295 1.00 74.56 83 SER A N 1
ATOM 682 C CA . SER A 1 83 ? 5.391 -12.503 -14.749 1.00 74.56 83 SER A CA 1
ATOM 683 C C . SER A 1 83 ? 4.381 -12.663 -15.879 1.00 74.56 83 SER A C 1
ATOM 685 O O . SER A 1 83 ? 4.325 -11.832 -16.778 1.00 74.56 83 SER A O 1
ATOM 687 N N . SER A 1 84 ? 3.556 -13.708 -15.817 1.00 81.19 84 SER A N 1
ATOM 688 C CA . SER A 1 84 ? 2.403 -13.871 -16.714 1.00 81.19 84 SER A CA 1
ATOM 689 C C . SER A 1 84 ? 1.216 -12.985 -16.326 1.00 81.19 84 SER A C 1
ATOM 691 O O . SER A 1 84 ? 0.328 -12.759 -17.143 1.00 81.19 84 SER A O 1
ATOM 693 N N . VAL A 1 85 ? 1.198 -12.486 -15.087 1.00 84.62 85 VAL A N 1
ATOM 694 C CA . VAL A 1 85 ? 0.150 -11.608 -14.554 1.00 84.62 85 VAL A CA 1
ATOM 695 C C . VAL A 1 85 ? 0.641 -10.154 -14.586 1.00 84.62 85 VAL A C 1
ATOM 697 O O . VAL A 1 85 ? 1.774 -9.904 -14.154 1.00 84.62 85 VAL A O 1
ATOM 700 N N . PRO A 1 86 ? -0.167 -9.191 -15.068 1.00 86.75 86 PRO A N 1
ATOM 701 C CA . PRO A 1 86 ? 0.171 -7.770 -15.021 1.00 86.75 86 PRO A CA 1
ATOM 702 C C . PRO A 1 86 ? 0.316 -7.281 -13.580 1.00 86.75 86 PRO A C 1
ATOM 704 O O . PRO A 1 86 ? -0.577 -7.495 -12.760 1.00 86.75 86 PRO A O 1
ATOM 707 N N . ARG A 1 87 ? 1.445 -6.640 -13.271 1.00 91.00 87 ARG A N 1
ATOM 708 C CA . ARG A 1 87 ? 1.792 -6.180 -11.921 1.00 91.00 87 ARG A CA 1
ATOM 709 C C . ARG A 1 87 ? 2.509 -4.847 -11.987 1.00 91.00 87 ARG A C 1
ATOM 711 O O . ARG A 1 87 ? 3.324 -4.634 -12.884 1.00 91.00 87 ARG A O 1
ATOM 718 N N . LEU A 1 88 ? 2.223 -3.972 -11.029 1.00 92.31 88 LEU A N 1
ATOM 719 C CA . LEU A 1 88 ? 2.983 -2.738 -10.871 1.00 92.31 88 LEU A CA 1
ATOM 720 C C . LEU A 1 88 ? 4.361 -3.049 -10.287 1.00 92.31 88 LEU A C 1
ATOM 722 O O . LEU A 1 88 ? 4.569 -4.064 -9.618 1.00 92.31 88 LEU A O 1
ATOM 726 N N . ARG A 1 89 ? 5.309 -2.153 -10.540 1.00 91.94 89 ARG A N 1
ATOM 727 C CA . ARG A 1 89 ? 6.680 -2.284 -10.067 1.00 91.94 89 ARG A CA 1
ATOM 728 C C . ARG A 1 89 ? 7.106 -1.007 -9.370 1.00 91.94 89 ARG A C 1
ATOM 730 O O . ARG A 1 89 ? 7.020 0.072 -9.950 1.00 91.94 89 ARG A O 1
ATOM 737 N N . TYR A 1 90 ? 7.623 -1.170 -8.164 1.00 94.50 90 TYR A N 1
ATOM 738 C CA . TYR A 1 90 ? 8.249 -0.111 -7.397 1.00 94.50 90 TYR A CA 1
ATOM 739 C C . TYR A 1 90 ? 9.686 -0.494 -7.072 1.00 94.50 90 TYR A C 1
ATOM 741 O O . TYR A 1 90 ? 10.007 -1.664 -6.846 1.00 94.50 90 TYR A O 1
ATOM 749 N N . ASP A 1 91 ? 10.557 0.508 -7.077 1.00 93.94 91 ASP A N 1
ATOM 750 C CA . ASP A 1 91 ? 11.971 0.306 -6.808 1.00 93.94 91 ASP A CA 1
ATOM 751 C C . ASP A 1 91 ? 12.184 -0.032 -5.330 1.00 93.94 91 ASP A C 1
ATOM 753 O O . ASP A 1 91 ? 11.652 0.633 -4.432 1.00 93.94 91 ASP A O 1
ATOM 757 N N . LEU A 1 92 ? 13.003 -1.052 -5.083 1.00 93.75 92 LEU A N 1
ATOM 758 C CA . LEU A 1 92 ? 13.449 -1.412 -3.749 1.00 93.75 92 LEU A CA 1
ATOM 759 C C . LEU A 1 92 ? 14.278 -0.268 -3.156 1.00 93.75 92 LEU A C 1
ATOM 761 O O . LEU A 1 92 ? 15.309 0.131 -3.697 1.00 93.75 92 LEU A O 1
ATOM 765 N N . GLY A 1 93 ? 13.817 0.235 -2.019 1.00 93.31 93 GLY A N 1
ATOM 766 C CA . GLY A 1 93 ? 14.460 1.287 -1.249 1.00 93.31 93 GLY A CA 1
ATOM 767 C C . GLY A 1 93 ? 13.876 1.334 0.157 1.00 93.31 93 GLY A C 1
ATOM 768 O O . GLY A 1 93 ? 12.776 0.829 0.391 1.00 93.31 93 GLY A O 1
ATOM 769 N N . GLU A 1 94 ? 14.611 1.930 1.096 1.00 93.44 94 GLU A N 1
ATOM 770 C CA . GLU A 1 94 ? 14.187 2.018 2.501 1.00 93.44 94 GLU A CA 1
ATOM 771 C C . GLU A 1 94 ? 12.832 2.722 2.646 1.00 93.44 94 GLU A C 1
ATOM 773 O O . GLU A 1 94 ? 11.964 2.246 3.373 1.00 93.44 94 GLU A O 1
ATOM 778 N N . GLU A 1 95 ? 12.616 3.806 1.896 1.00 94.62 95 GLU A N 1
ATOM 779 C CA . GLU A 1 95 ? 11.353 4.548 1.897 1.00 94.62 95 GLU A CA 1
ATOM 780 C C . GLU A 1 95 ? 10.191 3.708 1.341 1.00 94.62 95 GLU A C 1
ATOM 782 O O . GLU A 1 95 ? 9.128 3.650 1.957 1.00 94.62 95 GLU A O 1
ATOM 787 N N . THR A 1 96 ? 10.402 2.995 0.227 1.00 94.75 96 THR A N 1
ATOM 788 C CA . THR A 1 96 ? 9.388 2.114 -0.377 1.00 94.75 96 THR A CA 1
ATOM 789 C C . THR A 1 96 ? 8.990 0.989 0.577 1.00 94.75 96 THR A C 1
ATOM 791 O O . THR A 1 96 ? 7.807 0.687 0.719 1.00 94.75 96 THR A O 1
ATOM 794 N N . LEU A 1 97 ? 9.965 0.383 1.264 1.00 95.06 97 LEU A N 1
ATOM 795 C CA . LEU A 1 97 ? 9.710 -0.664 2.255 1.00 95.06 97 LEU A CA 1
ATOM 796 C C . LEU A 1 97 ? 8.991 -0.117 3.494 1.00 95.06 97 LEU A C 1
ATOM 798 O O . LEU A 1 97 ? 8.071 -0.761 3.996 1.00 95.06 97 LEU A O 1
ATOM 802 N N . ALA A 1 98 ? 9.377 1.068 3.972 1.00 95.44 98 ALA A N 1
ATOM 803 C CA . ALA A 1 98 ? 8.714 1.723 5.096 1.00 95.44 98 ALA A CA 1
ATOM 804 C C . ALA A 1 98 ? 7.250 2.056 4.771 1.00 95.44 98 ALA A C 1
ATOM 806 O O . ALA A 1 98 ? 6.365 1.785 5.585 1.00 95.44 98 ALA A O 1
ATOM 807 N N . LEU A 1 99 ? 6.985 2.572 3.566 1.00 96.25 99 LEU A N 1
ATOM 808 C CA . LEU A 1 99 ? 5.626 2.800 3.085 1.00 96.25 99 LEU A CA 1
ATOM 809 C C . LEU A 1 99 ? 4.839 1.488 3.005 1.00 96.25 99 LEU A C 1
ATOM 811 O O . LEU A 1 99 ? 3.722 1.426 3.509 1.00 96.25 99 LEU A O 1
ATOM 815 N N . ALA A 1 100 ? 5.410 0.437 2.414 1.00 95.75 100 ALA A N 1
ATOM 816 C CA . ALA A 1 100 ? 4.739 -0.856 2.294 1.00 95.75 100 ALA A CA 1
ATOM 817 C C . ALA A 1 100 ? 4.362 -1.434 3.662 1.00 95.75 100 ALA A C 1
ATOM 819 O O . ALA A 1 100 ? 3.229 -1.862 3.858 1.00 95.75 100 ALA A O 1
ATOM 820 N N . HIS A 1 101 ? 5.269 -1.358 4.639 1.00 95.19 101 HIS A N 1
ATOM 821 C CA . HIS A 1 101 ? 4.975 -1.764 6.011 1.00 95.19 101 HIS A CA 1
ATOM 822 C C . HIS A 1 101 ? 3.816 -0.956 6.610 1.00 95.19 101 HIS A C 1
ATOM 824 O O . HIS A 1 101 ? 2.962 -1.519 7.288 1.00 95.19 101 HIS A O 1
ATOM 830 N N . LYS A 1 102 ? 3.759 0.361 6.373 1.00 96.19 102 LYS A N 1
ATOM 831 C CA . LYS A 1 102 ?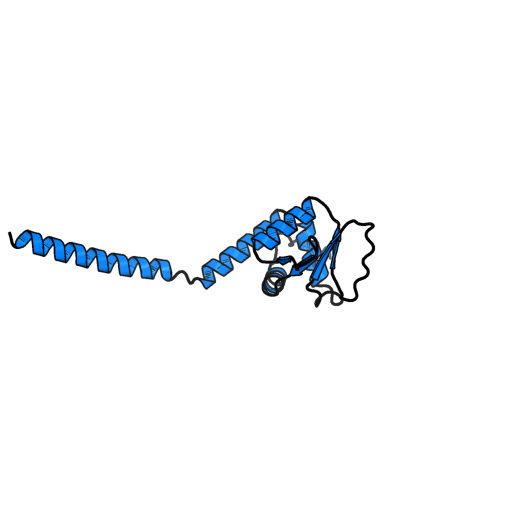 2.662 1.204 6.873 1.00 96.19 102 LYS A CA 1
ATOM 832 C C . LYS A 1 102 ? 1.332 0.914 6.187 1.00 96.19 102 LYS A C 1
ATOM 834 O O . LYS A 1 102 ? 0.310 0.851 6.860 1.00 96.19 102 LYS A O 1
ATOM 839 N N . LEU A 1 103 ? 1.343 0.694 4.876 1.00 95.94 103 LEU A N 1
ATOM 840 C CA . LEU A 1 103 ? 0.159 0.267 4.133 1.00 95.94 103 LEU A CA 1
ATOM 841 C C . LEU A 1 103 ? -0.358 -1.090 4.637 1.00 95.94 103 LEU A C 1
ATOM 843 O O . LEU A 1 103 ? -1.564 -1.257 4.784 1.00 95.94 103 LEU A O 1
ATOM 847 N N . GLU A 1 104 ? 0.539 -2.033 4.939 1.00 94.88 104 GLU A N 1
ATOM 848 C CA . GLU A 1 104 ? 0.200 -3.348 5.502 1.00 94.88 104 GLU A CA 1
ATOM 849 C C . GLU A 1 104 ? -0.363 -3.210 6.929 1.00 94.88 104 GLU A C 1
ATOM 851 O O . GLU A 1 104 ? -1.412 -3.768 7.240 1.00 94.88 104 GLU A O 1
ATOM 856 N N . GLU A 1 105 ? 0.262 -2.386 7.778 1.00 94.81 105 GLU A N 1
ATOM 857 C CA . GLU A 1 105 ? -0.205 -2.073 9.141 1.00 94.81 105 GLU A CA 1
ATOM 858 C C . GLU A 1 105 ? -1.608 -1.442 9.155 1.00 94.81 105 GLU A C 1
ATOM 860 O O . GLU A 1 105 ? -2.412 -1.721 10.047 1.00 94.81 105 GLU A O 1
ATOM 865 N N . PHE A 1 106 ? -1.919 -0.607 8.159 1.00 93.94 106 PHE A N 1
ATOM 866 C CA . PHE A 1 106 ? -3.237 0.012 7.996 1.00 93.94 106 PHE A CA 1
ATOM 867 C C . PHE A 1 106 ? -4.257 -0.894 7.290 1.00 93.94 106 PHE A C 1
ATOM 869 O O . PHE A 1 106 ? -5.436 -0.545 7.227 1.00 93.94 106 PHE A O 1
ATOM 876 N N . GLY A 1 107 ? -3.837 -2.067 6.808 1.00 93.19 107 GLY A N 1
ATOM 877 C CA . GLY A 1 107 ? -4.696 -3.019 6.102 1.00 93.19 107 GLY A CA 1
ATOM 878 C C . GLY A 1 107 ? -5.064 -2.589 4.681 1.00 93.19 107 GLY A C 1
ATOM 879 O O . GLY A 1 107 ? -6.065 -3.053 4.149 1.00 93.19 107 GLY A O 1
ATOM 880 N N . TYR A 1 108 ? -4.289 -1.690 4.070 1.00 94.81 108 TYR A N 1
ATOM 881 C CA . TYR A 1 108 ? -4.488 -1.239 2.689 1.00 94.81 108 TYR A CA 1
ATOM 882 C C . TYR A 1 108 ? -3.847 -2.162 1.654 1.00 94.81 108 TYR A C 1
ATOM 884 O O . TYR A 1 108 ? -4.256 -2.179 0.490 1.00 94.81 108 TYR A O 1
ATOM 892 N N . ILE A 1 109 ? -2.831 -2.915 2.070 1.00 95.69 109 ILE A N 1
ATOM 893 C CA . ILE A 1 109 ? -2.211 -3.958 1.262 1.00 95.69 109 ILE A CA 1
ATOM 894 C C . ILE A 1 109 ? -2.039 -5.218 2.097 1.00 95.69 109 ILE A C 1
ATOM 896 O O . ILE A 1 109 ? -1.917 -5.164 3.320 1.00 95.69 109 ILE A O 1
ATOM 900 N N . GL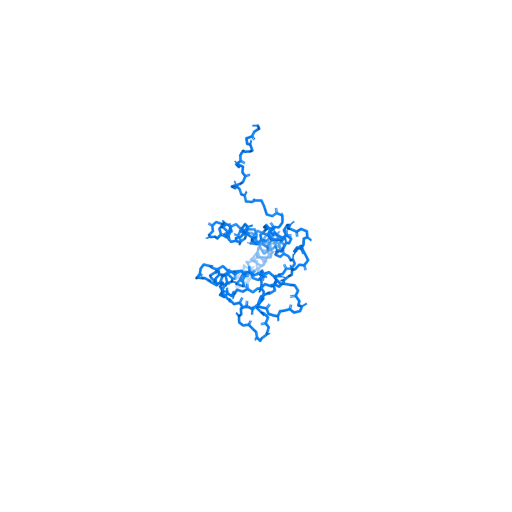U A 1 110 ? -1.942 -6.345 1.416 1.00 94.88 110 GLU A N 1
ATOM 901 C CA . GLU A 1 110 ? -1.588 -7.626 2.006 1.00 94.88 110 GLU A CA 1
ATOM 902 C C . GLU A 1 110 ? -0.420 -8.240 1.244 1.00 94.88 110 GLU A C 1
ATOM 904 O O . GLU A 1 110 ? -0.313 -8.124 0.020 1.00 94.88 110 GLU A O 1
ATOM 909 N N . ARG A 1 111 ? 0.471 -8.904 1.969 1.00 93.62 111 ARG A N 1
ATOM 910 C CA . ARG A 1 111 ? 1.570 -9.651 1.368 1.00 93.62 111 ARG A CA 1
ATOM 911 C C . ARG A 1 111 ? 1.069 -11.005 0.882 1.00 93.62 111 ARG A C 1
ATOM 913 O O . ARG A 1 111 ? 0.426 -11.729 1.640 1.00 93.62 111 ARG A O 1
ATOM 920 N N . LEU A 1 112 ? 1.368 -11.357 -0.366 1.00 89.88 112 LEU A N 1
ATOM 921 C CA . LEU A 1 112 ? 0.959 -12.647 -0.919 1.00 89.88 112 LEU A CA 1
ATOM 922 C C . LEU A 1 112 ? 1.888 -13.771 -0.448 1.00 89.88 112 LEU A C 1
ATOM 924 O O . LEU A 1 112 ? 3.096 -13.593 -0.283 1.00 89.88 112 LEU A O 1
ATOM 928 N N . GLU A 1 113 ? 1.309 -14.951 -0.222 1.00 77.88 113 GLU A N 1
ATOM 929 C CA . GLU A 1 113 ? 2.062 -16.121 0.221 1.00 77.88 113 GLU A CA 1
ATOM 930 C C . GLU A 1 113 ? 3.146 -16.480 -0.811 1.00 77.88 113 GLU A C 1
ATOM 932 O O . GLU A 1 113 ? 2.914 -16.448 -2.019 1.00 77.88 113 GLU A O 1
ATOM 937 N N . HIS A 1 114 ? 4.331 -16.844 -0.310 1.00 76.38 114 HIS A N 1
ATOM 938 C CA . HIS A 1 114 ? 5.508 -17.300 -1.069 1.00 76.38 114 HIS A CA 1
ATOM 939 C C . HIS A 1 114 ? 6.425 -16.240 -1.698 1.00 76.38 114 HIS A C 1
ATOM 941 O O . HIS A 1 114 ? 7.499 -16.620 -2.164 1.00 76.38 114 HIS A O 1
ATOM 947 N N . ASP A 1 115 ? 6.100 -14.945 -1.642 1.00 76.88 115 ASP A N 1
ATOM 948 C CA . ASP A 1 115 ? 7.033 -13.889 -2.058 1.00 76.88 115 ASP A CA 1
ATOM 949 C C . ASP A 1 115 ? 7.010 -12.712 -1.075 1.00 76.88 115 ASP A C 1
ATOM 951 O O . ASP A 1 115 ? 5.997 -12.046 -0.873 1.00 76.88 115 ASP A O 1
ATOM 955 N N . SER A 1 116 ? 8.153 -12.451 -0.434 1.00 77.75 116 SER A N 1
ATOM 956 C CA . SER A 1 116 ? 8.270 -11.426 0.606 1.00 77.75 116 SER A CA 1
ATOM 957 C C . SER A 1 116 ? 8.066 -9.996 0.105 1.00 77.75 116 SER A C 1
ATOM 959 O O . SER A 1 116 ? 7.933 -9.103 0.938 1.00 77.75 116 SER A O 1
ATOM 961 N N . LEU A 1 117 ? 8.092 -9.778 -1.213 1.00 90.44 117 LEU A N 1
ATOM 962 C CA . LEU A 1 117 ? 8.044 -8.458 -1.840 1.00 90.44 117 LEU A CA 1
ATOM 963 C C . LEU A 1 117 ? 6.896 -8.319 -2.851 1.00 90.44 117 LEU A C 1
ATOM 965 O O . LEU A 1 117 ? 6.864 -7.346 -3.611 1.00 90.44 117 LEU A O 1
ATOM 969 N N . LEU A 1 118 ? 5.962 -9.274 -2.846 1.00 93.00 118 LEU A N 1
ATOM 970 C CA . LEU A 1 118 ? 4.721 -9.232 -3.609 1.00 93.00 118 LEU A CA 1
ATOM 971 C C . LEU A 1 118 ? 3.558 -8.843 -2.704 1.00 93.00 118 LEU A C 1
ATOM 973 O O . LEU A 1 118 ? 3.283 -9.500 -1.697 1.00 93.00 118 LEU A O 1
ATOM 977 N N . TYR A 1 119 ? 2.831 -7.817 -3.122 1.00 95.06 119 TYR A N 1
ATOM 978 C CA . TYR A 1 119 ? 1.699 -7.288 -2.382 1.00 95.06 119 TYR A CA 1
ATOM 979 C C . TYR A 1 119 ? 0.465 -7.185 -3.266 1.00 95.06 119 TYR A C 1
ATOM 981 O O . TYR A 1 119 ? 0.568 -6.942 -4.471 1.00 95.06 119 TYR A O 1
ATOM 989 N N . ARG A 1 120 ? -0.706 -7.328 -2.648 1.00 95.00 120 ARG A N 1
ATOM 990 C CA . ARG A 1 120 ? -2.014 -7.059 -3.242 1.00 95.00 120 ARG A CA 1
ATOM 991 C C . ARG A 1 120 ? -2.654 -5.868 -2.536 1.00 95.00 120 ARG A C 1
ATOM 993 O O . ARG A 1 120 ? -2.629 -5.787 -1.314 1.00 95.00 120 ARG A O 1
ATOM 1000 N N . MET A 1 121 ? -3.189 -4.937 -3.314 1.00 95.56 121 MET A N 1
ATOM 1001 C CA . MET A 1 121 ? -3.951 -3.789 -2.829 1.00 95.56 121 MET A CA 1
ATOM 1002 C C . MET A 1 121 ? -5.392 -4.190 -2.539 1.00 95.56 121 MET A C 1
ATOM 1004 O O . MET A 1 121 ? -6.009 -4.895 -3.339 1.00 95.56 121 MET A O 1
ATOM 1008 N N . ASP A 1 122 ? -5.922 -3.689 -1.429 1.00 94.31 122 ASP A N 1
ATOM 1009 C CA . ASP A 1 122 ? -7.336 -3.810 -1.092 1.00 94.31 122 ASP A CA 1
ATOM 1010 C C . ASP A 1 122 ? -8.199 -2.893 -1.989 1.00 94.31 122 ASP A C 1
ATOM 1012 O O . ASP A 1 122 ? -7.770 -1.810 -2.398 1.00 94.31 122 ASP A O 1
ATOM 1016 N N . GLU A 1 123 ? -9.421 -3.307 -2.331 1.00 91.75 123 GLU A N 1
ATOM 1017 C CA . GLU A 1 123 ? -10.305 -2.481 -3.174 1.00 91.75 123 GLU A CA 1
ATOM 1018 C C . GLU A 1 123 ? -10.781 -1.220 -2.443 1.00 91.75 123 GLU A C 1
ATOM 1020 O O . GLU A 1 123 ? -10.916 -0.166 -3.074 1.00 91.75 123 GLU A O 1
ATOM 1025 N N . ASP A 1 124 ? -10.981 -1.287 -1.122 1.00 89.94 124 ASP A N 1
ATOM 1026 C CA . ASP A 1 124 ? -11.324 -0.109 -0.329 1.00 89.94 124 ASP A CA 1
ATOM 1027 C C . ASP A 1 124 ? -10.170 0.890 -0.353 1.00 89.94 124 ASP A C 1
ATOM 1029 O O . ASP A 1 124 ? -10.412 2.086 -0.486 1.00 89.94 124 ASP A O 1
ATOM 1033 N N . PHE A 1 125 ? -8.918 0.419 -0.289 1.00 92.50 125 PHE A N 1
ATOM 1034 C CA . PHE A 1 125 ? -7.752 1.298 -0.409 1.00 92.50 125 PHE A CA 1
ATOM 1035 C C . PHE A 1 125 ? -7.787 2.090 -1.717 1.00 92.50 125 PHE A C 1
ATOM 1037 O O . PHE A 1 125 ? -7.564 3.299 -1.720 1.00 92.50 125 PHE A O 1
ATOM 1044 N N . ILE A 1 126 ? -8.090 1.427 -2.833 1.00 91.62 126 ILE A N 1
ATOM 1045 C CA . ILE A 1 126 ? -8.151 2.070 -4.150 1.00 91.62 126 ILE A CA 1
ATOM 1046 C C . ILE A 1 126 ? -9.304 3.077 -4.204 1.00 91.62 126 ILE A C 1
ATOM 1048 O O . ILE A 1 126 ? -9.140 4.180 -4.737 1.00 91.62 126 ILE A O 1
ATOM 1052 N N . ALA A 1 127 ? -10.463 2.728 -3.643 1.00 90.25 127 ALA A N 1
ATOM 1053 C CA . ALA A 1 127 ? -11.599 3.637 -3.542 1.00 90.25 127 ALA A CA 1
ATOM 1054 C C . ALA A 1 127 ? -11.253 4.879 -2.702 1.00 90.25 127 ALA A C 1
ATOM 1056 O O . ALA A 1 127 ? -11.469 6.008 -3.154 1.00 90.25 127 ALA A O 1
ATOM 1057 N N . ASP A 1 128 ? -10.647 4.673 -1.532 1.00 90.06 128 ASP A N 1
ATOM 1058 C CA . ASP A 1 128 ? -10.221 5.726 -0.615 1.00 90.06 128 ASP A CA 1
ATOM 1059 C C . ASP A 1 128 ? -9.162 6.623 -1.273 1.00 90.06 128 ASP A C 1
ATOM 1061 O O . ASP A 1 128 ? -9.282 7.845 -1.242 1.00 90.06 128 ASP A O 1
ATOM 1065 N N . LEU A 1 129 ? -8.168 6.046 -1.954 1.00 91.38 1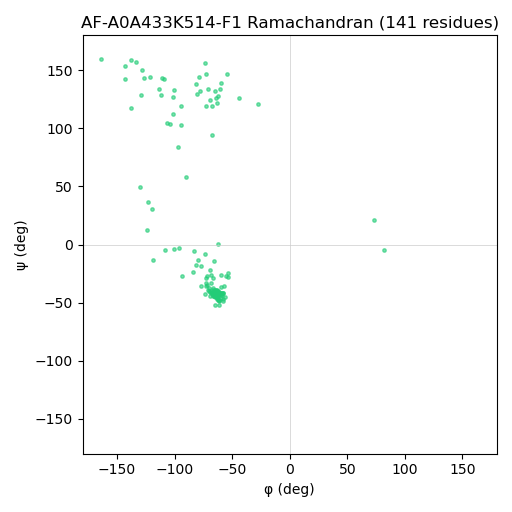29 LEU A N 1
ATOM 1066 C CA . LEU A 1 129 ? -7.104 6.778 -2.649 1.00 91.38 129 LEU A CA 1
ATOM 1067 C C . LEU A 1 129 ? -7.640 7.675 -3.779 1.00 91.38 129 LEU A C 1
ATOM 1069 O O . LEU A 1 129 ? -7.175 8.808 -3.973 1.00 91.38 129 LEU A O 1
ATOM 1073 N N . ASN A 1 130 ? -8.631 7.177 -4.522 1.00 88.81 130 ASN A N 1
ATOM 1074 C CA . ASN A 1 130 ? -9.300 7.922 -5.587 1.00 88.81 130 ASN A CA 1
ATOM 1075 C C . ASN A 1 130 ? -10.171 9.055 -5.034 1.00 88.81 130 ASN A C 1
ATOM 1077 O O . ASN A 1 130 ? -10.176 10.157 -5.590 1.00 88.81 130 ASN A O 1
ATOM 1081 N N . ALA A 1 131 ? -10.877 8.809 -3.928 1.00 87.81 131 ALA A N 1
ATOM 1082 C CA . ALA A 1 131 ? -11.692 9.813 -3.252 1.00 87.81 131 ALA A CA 1
ATOM 1083 C C . ALA A 1 131 ? -10.845 10.865 -2.515 1.00 87.81 131 ALA A C 1
ATOM 1085 O O . ALA A 1 131 ? -11.263 12.020 -2.380 1.00 87.81 13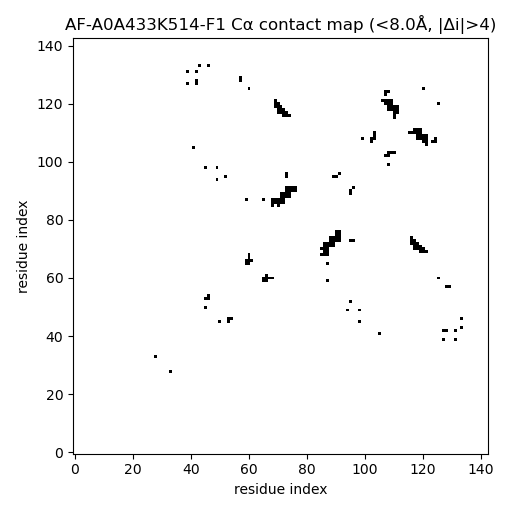1 ALA A O 1
ATOM 1086 N N . PHE A 1 132 ? -9.648 10.487 -2.061 1.00 86.12 132 PHE A N 1
ATOM 1087 C CA . PHE A 1 132 ? -8.777 11.344 -1.274 1.00 86.12 132 PHE A CA 1
ATOM 1088 C C . PHE A 1 132 ? -8.249 12.512 -2.108 1.00 86.12 132 PHE A C 1
ATOM 1090 O O . PHE A 1 132 ? -7.533 12.345 -3.101 1.00 86.12 132 PHE A O 1
ATOM 1097 N N . LYS A 1 133 ? -8.581 13.730 -1.681 1.00 80.88 133 LYS A N 1
ATOM 1098 C CA . LYS A 1 133 ? -8.029 14.968 -2.231 1.00 80.88 133 LYS A CA 1
ATOM 1099 C C . LYS A 1 133 ? -6.998 15.500 -1.242 1.00 80.88 133 LYS A C 1
ATOM 1101 O O . LYS A 1 133 ? -7.404 16.042 -0.213 1.00 80.88 133 LYS A O 1
ATOM 1106 N N . PRO A 1 134 ? -5.689 15.355 -1.512 1.00 65.94 134 PRO A N 1
ATOM 1107 C CA . PRO A 1 134 ? -4.691 15.973 -0.656 1.00 65.94 134 PRO A CA 1
ATOM 1108 C C . PRO A 1 134 ? -4.914 17.489 -0.669 1.00 65.94 134 PRO A C 1
ATOM 1110 O O . PRO A 1 134 ? -5.081 18.092 -1.729 1.00 65.94 134 PRO A O 1
ATOM 1113 N N . LEU A 1 135 ? -4.894 18.115 0.510 1.00 62.69 135 LEU A N 1
ATOM 1114 C CA . LEU A 1 135 ? -5.088 19.562 0.695 1.00 62.69 135 LEU A CA 1
ATOM 1115 C C . LEU A 1 135 ? -4.006 20.430 0.003 1.00 62.69 135 LEU A C 1
ATOM 1117 O O . LEU A 1 135 ? -4.070 21.651 0.062 1.00 62.69 135 LEU A O 1
ATOM 1121 N N . MET A 1 136 ? -3.033 19.811 -0.675 1.00 50.66 136 MET A N 1
ATOM 1122 C CA . MET A 1 136 ? -1.831 20.424 -1.255 1.00 50.66 136 MET A CA 1
ATOM 1123 C C . MET A 1 136 ? -1.732 20.258 -2.788 1.00 50.66 136 MET A C 1
ATOM 1125 O O . MET A 1 136 ? -0.635 20.191 -3.331 1.00 50.66 136 MET A O 1
ATOM 1129 N N . LEU A 1 137 ? -2.854 20.185 -3.515 1.00 50.44 137 LEU A N 1
ATOM 1130 C CA . LEU A 1 137 ? -2.865 20.276 -4.990 1.00 50.44 137 LEU A CA 1
ATOM 1131 C C . LEU A 1 137 ? -3.760 21.411 -5.511 1.00 50.44 137 LEU A C 1
ATOM 1133 O O . LEU A 1 137 ? -4.371 21.309 -6.569 1.00 50.44 137 LEU A O 1
ATOM 1137 N N . SER A 1 138 ? -3.796 22.539 -4.800 1.00 41.47 138 SER A N 1
ATOM 1138 C CA . SER A 1 138 ? -4.094 23.837 -5.414 1.00 41.47 138 SER A CA 1
ATOM 1139 C C . SER A 1 138 ? -2.789 24.495 -5.875 1.00 41.47 138 SER A C 1
ATOM 1141 O O . SER A 1 138 ? -2.437 25.581 -5.417 1.00 41.47 138 SER A O 1
ATOM 1143 N N . VAL A 1 139 ? -2.026 23.825 -6.741 1.00 48.97 139 VAL A N 1
ATOM 1144 C CA . VAL A 1 139 ? -1.011 24.519 -7.539 1.00 48.97 139 VAL A CA 1
ATOM 1145 C C . VAL A 1 139 ? -1.681 24.860 -8.860 1.00 48.97 139 VAL A C 1
ATOM 1147 O O . VAL A 1 139 ? -1.945 23.996 -9.687 1.00 48.97 139 VAL A O 1
ATOM 1150 N N . GLN A 1 140 ? -2.036 26.137 -8.949 1.00 41.47 140 GLN A N 1
ATOM 1151 C CA . GLN A 1 140 ? -2.499 26.887 -10.107 1.00 41.47 140 GLN A CA 1
ATOM 1152 C C . GLN A 1 140 ? -1.964 26.331 -11.441 1.00 41.47 140 GLN A C 1
ATOM 1154 O O . GLN A 1 140 ? -0.752 26.321 -11.657 1.00 41.47 140 GLN A O 1
ATOM 1159 N N . GLU A 1 141 ? -2.853 25.939 -12.357 1.00 39.47 141 GLU A N 1
ATOM 1160 C CA . GLU A 1 141 ? -2.486 25.845 -13.773 1.00 39.47 141 GLU A CA 1
ATOM 1161 C C . GLU A 1 141 ? -2.140 27.261 -14.274 1.00 39.47 141 GLU A C 1
ATOM 1163 O O . GLU A 1 141 ? -2.948 28.180 -14.081 1.00 39.47 141 GLU A O 1
ATOM 1168 N N . PRO A 1 142 ? -0.960 27.502 -14.874 1.00 48.25 142 PRO A N 1
ATOM 1169 C CA . PRO A 1 142 ? -0.745 28.722 -15.633 1.00 48.25 142 PRO A CA 1
ATOM 1170 C C . PRO A 1 142 ? -1.533 28.606 -16.943 1.00 48.25 142 PRO A C 1
ATOM 1172 O O . PRO A 1 142 ? -1.319 27.675 -17.720 1.00 48.25 142 PRO A O 1
ATOM 1175 N N . GLY A 1 143 ? -2.481 29.528 -17.126 1.00 48.34 143 GLY A N 1
ATOM 1176 C CA . GLY A 1 143 ? -3.207 29.718 -18.384 1.00 48.34 143 GLY A CA 1
ATOM 1177 C C . GLY A 1 143 ? -2.363 30.328 -19.494 1.00 48.34 143 GLY A C 1
ATOM 1178 O O . GLY A 1 143 ? -1.182 30.667 -19.249 1.00 48.34 143 GLY A O 1
#

Solvent-accessible surface area (backbone atoms only — not comparable to full-atom values): 8460 Å² total; per-residue (Å²): 122,71,70,60,56,56,52,50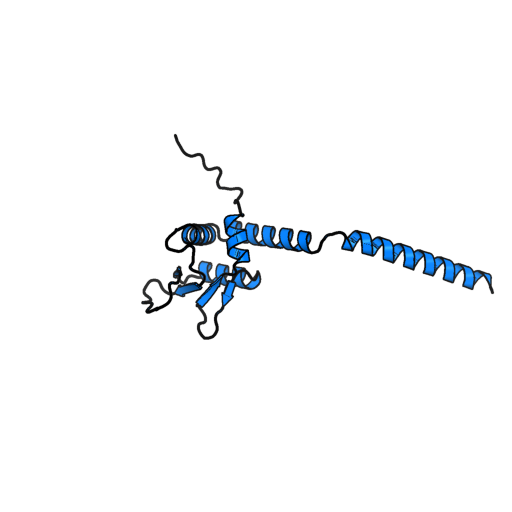,54,53,51,53,50,53,50,53,53,50,51,55,54,52,48,53,61,63,60,62,58,45,70,67,58,56,50,53,51,48,52,52,50,54,52,52,50,45,47,72,77,38,44,68,62,49,50,49,53,53,52,47,49,67,34,86,91,38,52,85,53,48,36,34,36,52,38,56,88,84,64,84,81,90,65,98,64,79,57,49,82,42,62,59,44,73,65,51,53,52,50,49,52,50,35,39,75,71,62,35,31,46,72,46,88,97,40,100,46,35,34,36,53,37,71,65,42,55,51,50,59,69,70,55,72,70,94,82,69,85,72,77,80,84,129

Mean predicted aligned error: 12.27 Å

pLDDT: mean 81.39, std 14.95, range [39.47, 96.25]

Secondary structure (DSSP, 8-state):
-HHHHHHHHHHHHHHHHHHHHHHHHHHTS-HHHHHHHHHHHHHHHHHHHSHHHHHHHHHHHHSTTTTT--EEEEE-TT-----SS--EEEE--HHHHHHHHHHHHTTSEEEPTT-TTEEEE-HHHHHHHHH---TT-------

Nearest PDB structures (foldseek):
  5ey2-assembly1_B  TM=4.715E-01  e=2.701E-01  Bacillus cereus ATCC 14579
  2ypr-assembly1_A  TM=6.567E-01  e=5.240E-01  Homo sapiens
  3rtr-assembly4_E  TM=8.420E-01  e=2.935E+00  Homo sapiens
  7oni-assembly1_C  TM=7.214E-01  e=5.694E+00  Homo sapiens
  7q92-assembly1_B  TM=4.332E-01  e=5.329E+00  Agrobacterium fabrum str. C58

Sequence (143 aa):
MMSFLFGLFIGCGLGAVGYHYYQQYKTNESPFNNQSTKKNNDMAFLFEHYPYLMNLIKSNLSDPEYKNIREFFIVDKLAIMNSSVPRLRYDLGEETLALAHKLEEFGYIERLEHDSLLYRMDEDFIADLNAFKPLMLSVQEPG